Protein AF-A0A920VZM1-F1 (afdb_monomer_lite)

pLDDT: mean 82.59, std 10.88, range [58.06, 95.81]

Radius of gyration: 11.65 Å; chains: 1; bounding box: 30×15×27 Å

Structure (mmCIF, N/CA/C/O backbone):
data_AF-A0A920VZM1-F1
#
_entry.id   AF-A0A920VZM1-F1
#
loop_
_atom_site.group_PDB
_atom_site.id
_atom_site.type_symbol
_atom_site.label_atom_id
_atom_site.label_alt_id
_atom_site.label_comp_id
_atom_site.label_asym_id
_atom_site.label_entity_id
_atom_site.label_seq_id
_atom_site.pdbx_PDB_ins_code
_atom_site.Cartn_x
_atom_site.Cartn_y
_atom_site.Cartn_z
_atom_site.occupancy
_atom_site.B_iso_or_equiv
_atom_site.auth_seq_id
_atom_site.auth_comp_id
_atom_site.auth_asym_id
_atom_site.auth_atom_id
_atom_site.pdbx_PDB_model_num
ATOM 1 N N . MET A 1 1 ? -0.611 -5.586 10.501 1.00 63.75 1 MET A N 1
ATOM 2 C CA . MET A 1 1 ? -0.718 -6.387 9.264 1.00 63.75 1 MET A CA 1
ATOM 3 C C . MET A 1 1 ? 0.174 -5.752 8.208 1.00 63.75 1 MET A C 1
ATOM 5 O O . MET A 1 1 ? 0.215 -4.525 8.173 1.00 63.75 1 MET A O 1
ATOM 9 N N . GLU A 1 2 ? 0.887 -6.546 7.407 1.00 62.31 2 GLU A N 1
ATOM 10 C CA . GLU A 1 2 ? 1.610 -6.055 6.224 1.00 62.31 2 GLU A CA 1
ATOM 11 C C . GLU A 1 2 ? 0.776 -6.351 4.975 1.00 62.31 2 GLU A C 1
ATOM 13 O O . GLU A 1 2 ? 0.341 -7.484 4.777 1.00 62.31 2 GLU A O 1
ATOM 18 N N . ALA A 1 3 ? 0.526 -5.332 4.159 1.00 64.06 3 ALA A N 1
ATOM 19 C CA . ALA A 1 3 ? -0.132 -5.462 2.871 1.00 64.06 3 ALA A CA 1
ATOM 20 C C . ALA A 1 3 ? 0.866 -5.189 1.742 1.00 64.06 3 ALA A C 1
ATOM 22 O O . ALA A 1 3 ? 1.621 -4.216 1.781 1.00 64.06 3 ALA A O 1
ATOM 23 N N . ASN A 1 4 ? 0.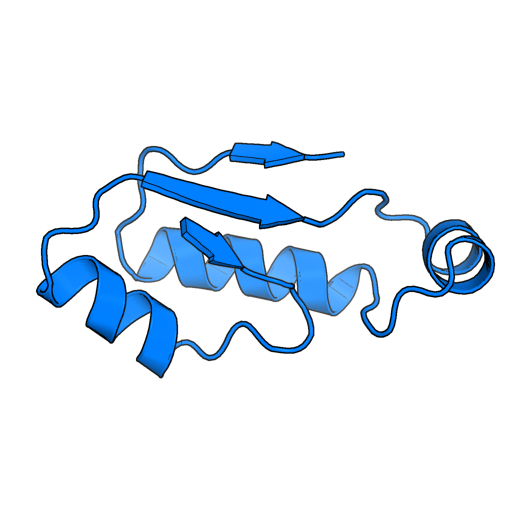853 -6.042 0.719 1.00 63.41 4 ASN A N 1
ATOM 24 C CA . ASN A 1 4 ? 1.627 -5.825 -0.498 1.00 63.41 4 ASN A CA 1
ATOM 25 C C . ASN A 1 4 ? 0.786 -5.007 -1.487 1.00 63.41 4 ASN A C 1
ATOM 27 O O . ASN A 1 4 ? -0.349 -5.420 -1.754 1.00 63.41 4 ASN A O 1
ATOM 31 N N . PRO A 1 5 ? 1.319 -3.910 -2.056 1.00 60.31 5 PRO A N 1
ATOM 32 C CA . PRO A 1 5 ? 0.572 -3.030 -2.955 1.00 60.31 5 PRO A CA 1
ATOM 33 C C . PRO A 1 5 ? -0.144 -3.749 -4.100 1.00 60.31 5 PRO A C 1
ATOM 35 O O . PRO A 1 5 ? -1.339 -3.553 -4.277 1.00 60.31 5 PRO A O 1
ATOM 38 N N . GLY A 1 6 ? 0.531 -4.678 -4.785 1.00 58.06 6 GLY A N 1
ATOM 39 C CA . GLY A 1 6 ? -0.046 -5.432 -5.912 1.00 58.06 6 GLY A CA 1
ATOM 40 C C . GLY A 1 6 ? -1.165 -6.421 -5.540 1.00 58.06 6 GLY A C 1
ATOM 41 O O . GLY A 1 6 ? -1.668 -7.142 -6.391 1.00 58.06 6 GLY A O 1
ATOM 42 N N . THR A 1 7 ? -1.545 -6.507 -4.261 1.00 62.22 7 THR A N 1
ATOM 43 C CA . THR A 1 7 ? -2.639 -7.366 -3.757 1.00 62.22 7 THR A CA 1
ATOM 44 C C . THR A 1 7 ? -3.582 -6.632 -2.796 1.00 62.22 7 THR A C 1
ATOM 46 O O . THR A 1 7 ? -4.420 -7.270 -2.142 1.00 62.22 7 THR A O 1
ATOM 49 N N . ALA A 1 8 ? -3.409 -5.312 -2.669 1.00 62.25 8 ALA A N 1
ATOM 50 C CA . ALA A 1 8 ? -4.162 -4.442 -1.779 1.00 62.25 8 ALA A CA 1
ATOM 51 C C . ALA A 1 8 ? -5.569 -4.209 -2.341 1.00 62.25 8 ALA A C 1
ATOM 53 O O . ALA A 1 8 ? -5.854 -3.187 -2.953 1.00 62.25 8 ALA A O 1
ATOM 54 N N . ASP A 1 9 ? -6.441 -5.191 -2.147 1.00 67.81 9 ASP A N 1
ATOM 55 C CA . ASP A 1 9 ? -7.845 -5.071 -2.513 1.00 67.81 9 ASP A CA 1
ATOM 56 C C . ASP A 1 9 ? -8.593 -4.260 -1.446 1.00 67.81 9 ASP A C 1
ATOM 58 O O . ASP A 1 9 ? -8.438 -4.516 -0.244 1.00 67.81 9 ASP A O 1
ATOM 62 N N . THR A 1 10 ? -9.413 -3.293 -1.861 1.00 66.62 10 THR A N 1
ATOM 63 C CA . THR A 1 10 ? -10.187 -2.422 -0.956 1.00 66.62 10 THR A CA 1
ATOM 64 C C . THR A 1 10 ? -11.034 -3.229 0.022 1.00 66.62 10 THR A C 1
ATOM 66 O O . THR A 1 10 ? -11.093 -2.907 1.211 1.00 66.62 10 THR A O 1
ATOM 69 N N . GLU A 1 11 ? -11.609 -4.335 -0.449 1.00 72.00 11 GLU A N 1
ATOM 70 C CA . GLU A 1 11 ? -12.418 -5.251 0.356 1.00 72.00 11 GLU A CA 1
ATOM 71 C C . GLU A 1 11 ? -11.619 -5.889 1.501 1.00 72.00 11 GLU A C 1
ATOM 73 O O . GLU A 1 11 ? -12.137 -6.062 2.605 1.00 72.00 11 GLU A O 1
ATOM 78 N N . ARG A 1 12 ? -10.329 -6.184 1.288 1.00 80.69 12 ARG A N 1
ATOM 79 C CA . ARG A 1 12 ? -9.465 -6.744 2.339 1.00 80.69 12 ARG A CA 1
ATOM 80 C C . ARG A 1 12 ? -9.156 -5.717 3.412 1.00 80.69 12 ARG A C 1
ATOM 82 O O . ARG A 1 12 ? -9.148 -6.059 4.591 1.00 80.69 12 ARG A O 1
ATOM 89 N N . PHE A 1 13 ? -8.899 -4.470 3.023 1.00 82.94 13 PHE A N 1
ATOM 90 C CA . PHE A 1 13 ? -8.611 -3.411 3.990 1.00 82.94 13 PHE A CA 1
ATOM 91 C C . PHE A 1 13 ? -9.846 -3.099 4.828 1.00 82.94 13 PHE A C 1
ATOM 93 O O . PHE A 1 13 ? -9.725 -3.025 6.050 1.00 82.94 13 PHE A O 1
ATOM 100 N N . ALA A 1 14 ? -11.022 -3.005 4.201 1.00 83.88 14 ALA A N 1
ATOM 101 C CA . ALA A 1 14 ? -12.288 -2.841 4.910 1.00 83.88 14 ALA A CA 1
ATOM 102 C C . ALA A 1 14 ? -12.524 -3.989 5.904 1.00 83.88 14 ALA A C 1
ATOM 104 O O . ALA A 1 14 ? -12.734 -3.740 7.087 1.00 83.88 14 ALA A O 1
ATOM 105 N N . ALA A 1 15 ? -12.350 -5.243 5.472 1.00 85.12 15 ALA A N 1
ATOM 106 C CA . ALA A 1 15 ? -12.501 -6.400 6.352 1.00 85.12 15 ALA A CA 1
ATOM 107 C C . ALA A 1 15 ? -11.517 -6.392 7.538 1.00 85.12 15 ALA A C 1
ATOM 109 O O . ALA A 1 15 ? -11.879 -6.778 8.649 1.00 85.12 15 ALA A O 1
ATOM 110 N N . TYR A 1 16 ? -10.272 -5.944 7.336 1.00 85.69 16 TYR A N 1
ATOM 111 C CA . TYR A 1 16 ? -9.313 -5.787 8.434 1.00 85.69 16 TYR A CA 1
ATOM 112 C C . TYR A 1 16 ? -9.742 -4.704 9.421 1.00 85.69 16 TYR A C 1
ATOM 114 O O . TYR A 1 16 ? -9.662 -4.923 10.631 1.00 85.69 16 TYR A O 1
ATOM 122 N N . HIS A 1 17 ? -10.195 -3.559 8.915 1.00 85.31 17 HIS A N 1
ATOM 123 C CA . HIS A 1 17 ? -10.683 -2.467 9.747 1.00 85.31 17 HIS A CA 1
ATOM 124 C C . HIS A 1 17 ? -11.909 -2.898 10.569 1.00 85.31 17 HIS A C 1
ATOM 126 O O . HIS A 1 17 ? -11.922 -2.726 11.788 1.00 85.31 17 HIS A O 1
ATOM 132 N N . ASP A 1 18 ? -12.877 -3.567 9.938 1.00 87.25 18 ASP A N 1
ATOM 133 C CA . ASP A 1 18 ? -14.081 -4.095 10.594 1.00 87.25 18 ASP A CA 1
ATOM 134 C C . ASP A 1 18 ? -13.760 -5.172 11.641 1.00 87.25 18 ASP A C 1
ATOM 136 O O . ASP A 1 18 ? -14.445 -5.289 12.657 1.00 87.25 18 ASP A O 1
ATOM 140 N N . ALA A 1 19 ? -12.672 -5.925 11.450 1.00 89.19 19 ALA A N 1
ATOM 141 C CA . ALA A 1 19 ? -12.152 -6.870 12.439 1.00 89.19 19 ALA A CA 1
ATOM 142 C C . ALA A 1 19 ? -11.434 -6.192 13.630 1.00 89.19 19 ALA A C 1
ATOM 144 O O . ALA A 1 19 ? -10.886 -6.882 14.492 1.00 89.19 19 ALA A O 1
ATOM 145 N N . GLY A 1 20 ? -11.410 -4.856 13.689 1.00 87.81 20 GLY A N 1
ATOM 146 C CA . GLY A 1 20 ? -10.773 -4.077 14.750 1.00 87.81 20 GLY A CA 1
ATOM 147 C C . GLY A 1 20 ? -9.261 -3.904 14.582 1.00 87.81 20 GLY A C 1
ATOM 148 O O . GLY A 1 20 ? -8.589 -3.450 15.513 1.00 87.81 20 GLY A O 1
ATOM 149 N N . ILE A 1 21 ? -8.698 -4.252 13.417 1.00 87.19 21 ILE A N 1
A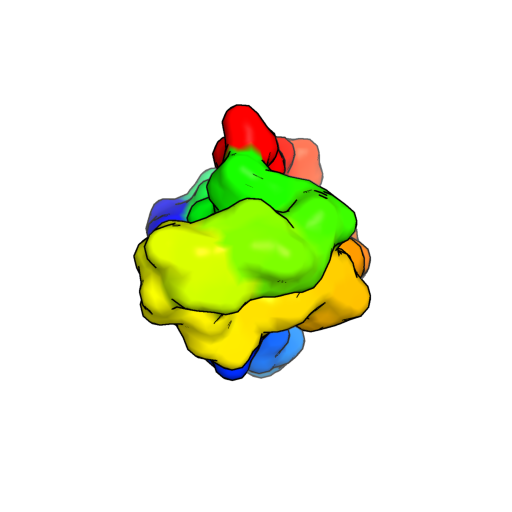TOM 150 C CA . ILE A 1 21 ? -7.297 -3.954 13.112 1.00 87.19 21 ILE A CA 1
ATOM 151 C C . ILE A 1 21 ? -7.183 -2.455 12.846 1.00 87.19 21 ILE A C 1
ATOM 153 O O . ILE A 1 21 ? -7.823 -1.901 11.966 1.00 87.19 21 ILE A O 1
ATOM 157 N N . ASN A 1 22 ? -6.300 -1.809 13.591 1.00 81.38 22 ASN A N 1
ATOM 158 C CA . ASN A 1 22 ? -6.128 -0.356 13.639 1.00 81.38 22 ASN A CA 1
ATOM 159 C C . ASN A 1 22 ? -4.705 0.090 13.250 1.00 81.38 22 ASN A C 1
ATOM 161 O O . ASN A 1 22 ? -4.380 1.277 13.284 1.00 81.38 22 ASN A O 1
ATOM 165 N N . ARG A 1 23 ? -3.843 -0.855 12.843 1.00 82.69 23 ARG A N 1
ATOM 166 C CA . ARG A 1 23 ? -2.513 -0.576 12.283 1.00 82.69 23 ARG A CA 1
ATOM 167 C C . ARG A 1 23 ? -2.258 -1.373 11.007 1.00 82.69 23 ARG A C 1
ATOM 169 O O . ARG A 1 23 ? -2.178 -2.607 11.031 1.00 82.69 23 ARG A O 1
ATOM 176 N N . LEU A 1 24 ? -2.002 -0.636 9.931 1.00 83.62 24 LEU A N 1
ATOM 177 C CA . LEU A 1 24 ? -1.620 -1.160 8.627 1.00 83.62 24 LEU A CA 1
ATOM 178 C C . LEU A 1 24 ? -0.201 -0.703 8.258 1.00 83.62 24 LEU A C 1
ATOM 180 O O . LEU A 1 24 ? 0.189 0.442 8.494 1.00 83.62 24 LEU A O 1
ATOM 184 N N . SER A 1 25 ? 0.567 -1.608 7.666 1.00 84.56 25 SER A N 1
ATOM 185 C CA . SER A 1 25 ? 1.860 -1.332 7.044 1.00 84.56 25 SER A CA 1
ATOM 186 C C . SER A 1 25 ? 1.815 -1.816 5.601 1.00 84.56 25 SER A C 1
ATOM 188 O O . SER A 1 25 ? 1.265 -2.881 5.345 1.00 84.56 25 SER A O 1
ATOM 190 N N . ILE A 1 26 ? 2.367 -1.044 4.668 1.00 84.31 26 ILE A N 1
ATOM 191 C CA . ILE A 1 26 ? 2.366 -1.366 3.236 1.00 84.31 26 ILE A CA 1
ATOM 192 C C . ILE A 1 26 ? 3.823 -1.377 2.790 1.00 84.31 26 ILE A C 1
ATOM 194 O O . ILE A 1 26 ? 4.547 -0.389 2.960 1.00 84.31 26 ILE A O 1
ATOM 198 N N . GLY A 1 27 ? 4.252 -2.521 2.266 1.00 87.25 27 GLY A N 1
ATOM 199 C CA . GLY A 1 27 ? 5.624 -2.755 1.833 1.00 87.25 27 GLY A CA 1
ATOM 200 C C . GLY A 1 27 ? 5.871 -2.201 0.434 1.00 87.25 27 GLY A C 1
ATOM 201 O O . GLY A 1 27 ? 5.817 -2.956 -0.533 1.00 87.25 27 GLY A O 1
ATOM 202 N N . ILE A 1 28 ? 6.156 -0.900 0.331 1.00 88.44 28 ILE A N 1
ATOM 203 C CA . ILE A 1 28 ? 6.382 -0.215 -0.953 1.00 88.44 28 ILE A CA 1
ATOM 204 C C . ILE A 1 28 ? 7.833 -0.375 -1.430 1.00 88.44 28 ILE A C 1
ATOM 206 O O . ILE A 1 28 ? 8.044 -0.722 -2.584 1.00 88.44 28 ILE A O 1
ATOM 210 N N . GLN A 1 29 ? 8.812 -0.149 -0.543 1.00 89.31 29 GLN A N 1
ATOM 211 C CA . GLN A 1 29 ? 10.279 -0.135 -0.753 1.00 89.31 29 GLN A CA 1
ATOM 212 C C . GLN A 1 29 ? 10.850 0.841 -1.796 1.00 89.31 29 GLN A C 1
ATOM 214 O O . GLN A 1 29 ? 12.043 1.127 -1.767 1.00 89.31 29 GLN A O 1
ATOM 219 N N . SER A 1 30 ? 10.072 1.302 -2.772 1.00 91.06 30 SER A N 1
ATOM 220 C CA . SER A 1 30 ? 10.479 2.361 -3.696 1.00 91.06 30 SER A CA 1
ATOM 221 C C . SER A 1 30 ? 9.278 2.918 -4.453 1.00 91.06 30 SER A C 1
ATOM 223 O O . SER A 1 30 ? 8.285 2.223 -4.647 1.00 91.06 30 SER A O 1
ATOM 225 N N . PHE A 1 31 ? 9.404 4.153 -4.931 1.00 92.12 31 PHE A N 1
ATOM 226 C CA . PHE A 1 31 ? 8.517 4.725 -5.948 1.00 92.12 31 PHE A CA 1
ATOM 227 C C . PHE A 1 31 ? 9.198 4.808 -7.331 1.00 92.12 31 PHE A C 1
ATOM 229 O O . PHE A 1 31 ? 8.644 5.413 -8.240 1.00 92.12 31 PHE A O 1
ATOM 236 N N . ASP A 1 32 ? 10.399 4.236 -7.502 1.00 94.38 32 ASP A N 1
ATOM 237 C CA . ASP A 1 32 ? 11.030 4.064 -8.820 1.00 94.38 32 ASP A CA 1
ATOM 238 C C . ASP A 1 32 ? 10.770 2.639 -9.317 1.00 94.38 32 ASP A C 1
ATOM 240 O O . ASP A 1 32 ? 11.305 1.673 -8.766 1.00 94.38 32 ASP A O 1
ATOM 244 N N . ASP A 1 33 ? 9.983 2.511 -10.383 1.00 94.25 33 ASP A N 1
ATOM 245 C CA . ASP A 1 33 ? 9.619 1.216 -10.965 1.00 94.25 33 ASP A CA 1
ATOM 246 C C . ASP A 1 33 ? 10.839 0.386 -11.388 1.00 94.25 33 ASP A C 1
ATOM 248 O O . ASP A 1 33 ? 10.817 -0.839 -11.298 1.00 94.25 33 ASP A O 1
ATOM 252 N N . ARG A 1 34 ? 11.951 1.022 -11.778 1.00 95.81 34 ARG A N 1
ATOM 253 C CA . ARG A 1 34 ? 13.187 0.302 -12.128 1.00 95.81 34 ARG A CA 1
ATOM 254 C C . ARG A 1 34 ? 13.857 -0.286 -10.892 1.00 95.81 34 ARG A C 1
ATOM 256 O O . ARG A 1 34 ? 14.462 -1.355 -10.966 1.00 95.81 34 ARG A O 1
ATOM 263 N N . CYS A 1 35 ? 13.773 0.406 -9.756 1.00 95.19 35 CYS A N 1
ATOM 264 C CA . CYS A 1 35 ? 14.230 -0.136 -8.479 1.00 95.19 35 CYS A CA 1
ATOM 265 C C . CYS A 1 35 ? 13.338 -1.297 -8.043 1.00 95.19 35 CYS A C 1
ATOM 267 O O . CYS A 1 35 ? 13.865 -2.318 -7.611 1.00 95.19 35 CYS A O 1
ATOM 269 N N . LEU A 1 36 ? 12.018 -1.166 -8.189 1.00 92.50 36 LEU A N 1
ATOM 270 C CA . LEU A 1 36 ? 11.061 -2.226 -7.861 1.00 92.50 36 LEU A CA 1
ATOM 271 C C . LEU A 1 36 ? 11.309 -3.489 -8.692 1.00 92.50 36 LEU A C 1
ATOM 273 O O . LEU A 1 36 ? 11.459 -4.568 -8.117 1.00 92.50 36 LEU A O 1
ATOM 277 N N . ASP A 1 37 ? 11.472 -3.342 -10.007 1.00 93.38 37 ASP A N 1
ATOM 278 C CA . ASP A 1 37 ? 11.810 -4.441 -10.916 1.00 93.38 37 ASP A CA 1
ATOM 279 C C . ASP A 1 37 ? 13.131 -5.116 -10.513 1.00 93.38 37 ASP A C 1
ATOM 281 O O . ASP A 1 37 ? 13.207 -6.333 -10.336 1.00 93.38 37 ASP A O 1
ATOM 285 N N . ARG A 1 38 ? 14.169 -4.320 -10.219 1.00 95.56 38 ARG A N 1
ATOM 286 C CA . ARG A 1 38 ? 15.465 -4.848 -9.767 1.00 95.56 38 ARG A CA 1
ATOM 287 C C . ARG A 1 38 ? 15.403 -5.541 -8.403 1.00 95.56 38 ARG A C 1
ATOM 289 O O . ARG A 1 38 ? 16.205 -6.437 -8.144 1.00 95.56 38 ARG A O 1
ATOM 296 N N . LEU A 1 39 ? 14.477 -5.138 -7.537 1.00 93.00 39 LEU A N 1
ATOM 297 C CA . LEU A 1 39 ? 14.192 -5.785 -6.254 1.00 93.00 39 LEU A CA 1
ATOM 298 C C . LEU A 1 39 ? 13.277 -7.015 -6.400 1.00 93.00 39 LEU A C 1
ATOM 300 O O . LEU A 1 39 ? 12.974 -7.658 -5.394 1.00 93.00 39 LEU A O 1
ATOM 304 N N . GLY A 1 40 ? 12.844 -7.352 -7.621 1.00 92.25 40 GLY A N 1
ATOM 305 C CA . GLY A 1 40 ? 11.950 -8.474 -7.903 1.00 92.25 40 GLY A CA 1
ATOM 306 C C . GLY A 1 40 ? 10.531 -8.251 -7.386 1.00 92.25 40 GLY A C 1
ATOM 307 O O . GLY A 1 40 ? 9.838 -9.212 -7.044 1.00 92.25 40 GLY A O 1
ATOM 308 N N . ARG A 1 41 ? 10.109 -6.989 -7.252 1.00 90.75 41 ARG A N 1
ATOM 309 C CA . ARG A 1 41 ? 8.758 -6.655 -6.809 1.00 90.75 41 ARG A CA 1
ATOM 310 C C . ARG A 1 41 ? 7.781 -6.790 -7.962 1.00 90.75 41 ARG A C 1
ATOM 312 O O . ARG A 1 41 ? 8.062 -6.412 -9.089 1.00 90.75 41 ARG A O 1
ATOM 319 N N . ILE A 1 42 ? 6.624 -7.357 -7.636 1.00 88.62 42 ILE A N 1
ATOM 320 C CA . ILE A 1 42 ? 5.537 -7.609 -8.586 1.00 88.62 42 ILE A CA 1
ATOM 321 C C . ILE A 1 42 ? 4.589 -6.416 -8.722 1.00 88.62 42 ILE A C 1
ATOM 323 O O . ILE A 1 42 ? 3.647 -6.499 -9.499 1.00 88.62 42 ILE A O 1
ATOM 327 N N . HIS A 1 43 ? 4.809 -5.356 -7.935 1.00 89.00 43 HIS A N 1
ATOM 328 C CA . HIS A 1 43 ? 4.013 -4.136 -7.954 1.00 89.00 43 HIS A CA 1
ATOM 329 C C . HIS A 1 43 ? 4.812 -2.951 -8.489 1.00 89.00 43 HIS A C 1
ATOM 331 O O . HIS A 1 43 ? 6.040 -2.934 -8.378 1.00 89.00 43 HIS A O 1
ATOM 337 N N . ASN A 1 44 ? 4.112 -1.942 -9.000 1.00 92.19 44 ASN A N 1
ATOM 338 C CA . ASN A 1 44 ? 4.689 -0.667 -9.424 1.00 92.19 44 ASN A CA 1
ATOM 339 C C . ASN A 1 44 ? 4.337 0.490 -8.466 1.00 92.19 44 ASN A C 1
ATOM 341 O O . ASN A 1 44 ? 3.620 0.334 -7.470 1.00 92.19 44 ASN A O 1
ATOM 345 N N . SER A 1 45 ? 4.888 1.666 -8.753 1.00 93.38 45 SER A N 1
ATOM 346 C CA . SER A 1 45 ? 4.668 2.887 -7.978 1.00 93.38 45 SER A CA 1
ATOM 347 C C . SER A 1 45 ? 3.203 3.344 -7.959 1.00 93.38 45 SER A C 1
ATOM 349 O O . SER A 1 45 ? 2.724 3.769 -6.904 1.00 93.38 45 SER A O 1
ATOM 351 N N . ASP A 1 46 ? 2.462 3.194 -9.058 1.00 92.44 46 ASP A N 1
ATOM 352 C CA . ASP A 1 46 ? 1.037 3.546 -9.133 1.00 92.44 46 ASP A CA 1
ATOM 353 C C . ASP A 1 46 ? 0.175 2.659 -8.219 1.00 92.44 46 ASP A C 1
ATOM 355 O O . ASP A 1 46 ? -0.692 3.153 -7.494 1.00 92.44 46 ASP A O 1
ATOM 359 N N . GLU A 1 47 ? 0.447 1.355 -8.175 1.00 90.69 47 GLU A N 1
ATOM 360 C CA . GLU A 1 47 ? -0.220 0.414 -7.266 1.00 90.69 47 GLU A CA 1
ATOM 361 C C . GLU A 1 47 ? 0.107 0.722 -5.800 1.00 90.69 47 GLU A C 1
ATOM 363 O O . GLU A 1 47 ? -0.766 0.641 -4.933 1.00 90.69 47 GLU A O 1
ATOM 368 N N . ALA A 1 48 ? 1.341 1.143 -5.504 1.00 89.56 48 ALA A N 1
ATOM 369 C CA . ALA A 1 48 ? 1.716 1.627 -4.177 1.00 89.56 48 ALA A CA 1
ATOM 370 C C . ALA A 1 48 ? 0.926 2.876 -3.766 1.00 89.56 48 ALA A C 1
ATOM 372 O O . ALA A 1 48 ? 0.437 2.944 -2.635 1.00 89.56 48 ALA A O 1
ATOM 373 N N . LEU A 1 49 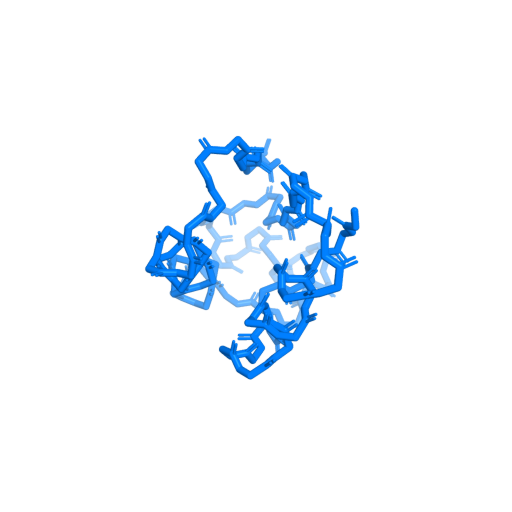? 0.753 3.839 -4.673 1.00 90.44 49 LEU A N 1
ATOM 374 C CA . LEU A 1 49 ? -0.056 5.033 -4.424 1.00 90.44 49 LEU A CA 1
ATOM 375 C C . LEU A 1 49 ? -1.538 4.689 -4.231 1.00 90.44 49 LEU A C 1
ATOM 377 O O . LEU A 1 49 ? -2.165 5.196 -3.300 1.00 90.44 49 LEU A O 1
ATOM 381 N N . SER A 1 50 ? -2.077 3.787 -5.053 1.00 90.19 50 SER A N 1
ATOM 382 C CA . SER A 1 50 ? -3.454 3.307 -4.926 1.00 90.19 50 SER A CA 1
ATOM 383 C C . SER A 1 50 ? -3.695 2.635 -3.571 1.00 90.19 50 SER A C 1
ATOM 385 O O . SER A 1 50 ? -4.637 2.988 -2.861 1.00 90.19 50 SER A O 1
ATOM 387 N N . ALA A 1 51 ? -2.792 1.751 -3.139 1.00 87.44 51 ALA A N 1
ATOM 388 C CA . ALA A 1 51 ? -2.892 1.082 -1.845 1.00 87.44 51 ALA A CA 1
ATOM 389 C C . ALA A 1 51 ? -2.871 2.074 -0.664 1.00 87.44 51 ALA A C 1
ATOM 391 O O . ALA A 1 51 ? -3.600 1.890 0.314 1.00 87.44 51 ALA A O 1
ATOM 392 N N . ILE A 1 52 ? -2.072 3.146 -0.752 1.00 87.75 52 ILE A N 1
ATOM 393 C CA . ILE A 1 52 ? -2.067 4.226 0.248 1.00 8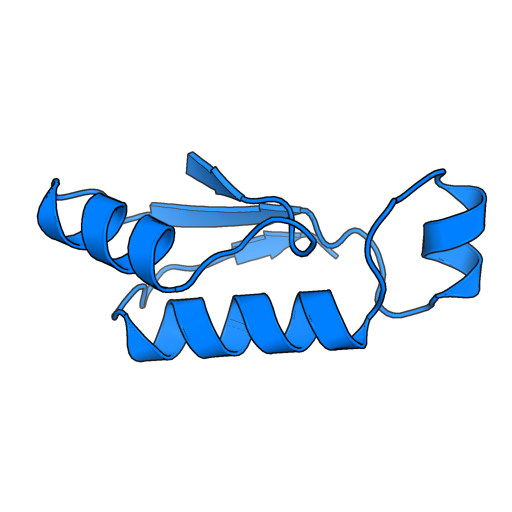7.75 52 ILE A CA 1
ATOM 394 C C . ILE A 1 52 ? -3.424 4.937 0.289 1.00 87.75 52 ILE A C 1
ATOM 396 O O . ILE A 1 52 ? -3.939 5.214 1.373 1.00 87.75 52 ILE A O 1
ATOM 400 N N . GLU A 1 53 ? -3.992 5.256 -0.872 1.00 88.88 53 GLU A N 1
ATOM 401 C CA . GLU A 1 53 ? -5.262 5.977 -0.961 1.00 88.88 53 GLU A CA 1
ATOM 402 C C . GLU A 1 53 ? -6.426 5.141 -0.418 1.00 88.88 53 GLU A C 1
ATOM 404 O O . GLU A 1 53 ? -7.202 5.616 0.410 1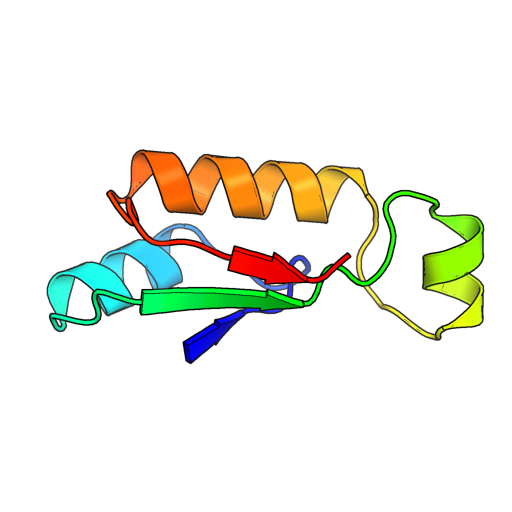.00 88.88 53 GLU A O 1
ATOM 409 N N . ILE A 1 54 ? -6.480 3.859 -0.775 1.00 88.25 54 ILE A N 1
ATOM 410 C CA . ILE A 1 54 ? -7.470 2.915 -0.248 1.00 88.25 54 ILE A CA 1
ATOM 411 C C . ILE A 1 54 ? -7.364 2.813 1.280 1.00 88.25 54 ILE A C 1
ATOM 413 O O . ILE A 1 54 ? -8.376 2.870 1.978 1.00 88.25 54 ILE A O 1
ATOM 417 N N . ALA A 1 55 ? -6.148 2.698 1.826 1.00 87.00 55 ALA A N 1
ATOM 418 C CA . ALA A 1 55 ? -5.946 2.629 3.273 1.00 87.00 55 ALA A CA 1
ATOM 419 C C . ALA A 1 55 ? -6.510 3.862 3.998 1.00 87.00 55 ALA A C 1
ATOM 421 O O . ALA A 1 55 ? -7.144 3.723 5.047 1.00 87.00 55 ALA A O 1
ATOM 422 N N . LYS A 1 56 ? -6.328 5.058 3.424 1.00 86.94 56 LYS A N 1
ATOM 423 C CA . LYS A 1 56 ? -6.904 6.298 3.961 1.00 86.94 56 LYS A CA 1
ATOM 424 C C . LYS A 1 56 ? -8.428 6.286 3.905 1.00 86.94 56 LYS A C 1
ATOM 426 O O . LYS A 1 56 ? -9.061 6.615 4.902 1.00 86.94 56 LYS A O 1
ATOM 431 N N . GLN A 1 57 ? -9.007 5.884 2.774 1.00 88.06 57 GLN A N 1
ATOM 432 C CA . GLN A 1 57 ? -10.461 5.847 2.581 1.00 88.06 57 GLN A CA 1
ATOM 433 C C . GLN A 1 57 ? -11.162 4.878 3.537 1.00 88.06 57 GLN A C 1
ATOM 435 O O . GLN A 1 57 ? -12.258 5.164 4.007 1.00 88.06 57 GLN A O 1
ATOM 440 N N . VAL A 1 58 ? -10.513 3.758 3.863 1.00 86.88 58 VAL A N 1
ATOM 441 C CA . VAL A 1 58 ? -11.026 2.758 4.811 1.00 86.88 58 VAL A CA 1
ATOM 442 C C . VAL A 1 58 ? -10.939 3.222 6.275 1.00 86.88 58 VAL A C 1
ATOM 444 O O . VAL A 1 58 ? -11.592 2.646 7.138 1.00 86.88 58 VAL A O 1
ATOM 447 N N . GLY A 1 59 ? -10.176 4.277 6.576 1.00 87.06 59 GLY A N 1
ATOM 448 C CA . GLY A 1 59 ? -10.044 4.812 7.936 1.00 87.06 59 GLY A CA 1
ATOM 449 C C . GLY A 1 59 ? -8.793 4.347 8.686 1.00 87.06 59 GLY A C 1
ATOM 450 O O . GLY A 1 59 ? -8.702 4.515 9.902 1.00 87.06 59 GLY A O 1
ATOM 451 N N . PHE A 1 60 ? -7.780 3.805 7.997 1.00 85.69 60 PHE A N 1
ATOM 452 C CA . PHE A 1 60 ? -6.473 3.571 8.618 1.00 85.69 60 PHE A CA 1
ATOM 453 C C . PHE A 1 60 ? -5.708 4.892 8.793 1.00 85.69 60 PHE A C 1
ATOM 455 O O . PHE A 1 60 ? -4.819 5.229 8.014 1.00 85.69 60 PHE A O 1
ATOM 462 N N . GLU A 1 61 ? -6.014 5.625 9.864 1.00 73.25 61 GLU A N 1
ATOM 463 C CA . GLU A 1 61 ? -5.350 6.897 10.200 1.00 73.25 61 GLU A CA 1
ATOM 464 C C . GLU A 1 61 ? -3.873 6.722 10.598 1.00 73.25 61 GLU A C 1
ATOM 466 O O . GLU A 1 61 ? -3.062 7.635 10.451 1.00 73.25 61 GLU A O 1
ATOM 471 N N . ASN A 1 62 ? -3.498 5.535 11.091 1.00 69.25 62 ASN A N 1
ATOM 472 C CA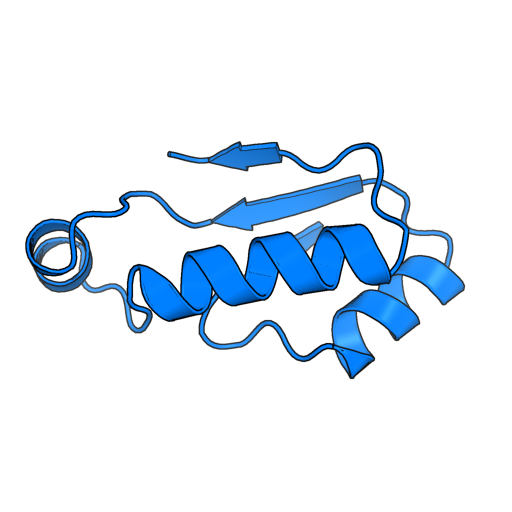 . ASN A 1 62 ? -2.156 5.231 11.596 1.00 69.25 62 ASN A CA 1
ATOM 473 C C . ASN A 1 62 ? -1.412 4.243 10.678 1.00 69.25 62 ASN A C 1
ATOM 475 O O . ASN A 1 62 ? -0.949 3.176 11.103 1.00 69.25 62 ASN A O 1
ATOM 479 N N . PHE A 1 63 ? -1.344 4.594 9.394 1.00 72.50 63 PHE A N 1
ATOM 480 C CA . PHE A 1 63 ? -0.661 3.836 8.350 1.00 72.50 63 PHE A CA 1
ATOM 481 C C . PHE A 1 63 ? 0.813 4.271 8.197 1.00 72.50 63 PHE A C 1
ATOM 483 O O . PHE A 1 63 ? 1.129 5.460 8.242 1.00 72.50 63 PHE A O 1
ATOM 490 N N . LYS A 1 64 ? 1.730 3.307 8.004 1.00 73.12 64 LYS A N 1
ATOM 491 C CA . LYS A 1 64 ? 3.157 3.571 7.737 1.00 73.12 64 LYS A CA 1
ATOM 492 C C . LYS A 1 64 ? 3.581 3.047 6.357 1.00 73.12 64 LYS A C 1
ATOM 494 O O . LYS A 1 64 ? 3.657 1.822 6.201 1.00 73.12 64 LYS A O 1
ATOM 499 N N . PRO A 1 65 ? 3.907 3.931 5.396 1.00 64.69 65 PRO A N 1
ATOM 500 C CA . PRO A 1 65 ? 4.594 3.527 4.179 1.00 64.69 65 PRO A CA 1
ATOM 501 C C . PRO A 1 65 ? 6.063 3.255 4.508 1.00 64.69 65 PRO A C 1
ATOM 503 O O . PRO A 1 65 ? 6.753 4.118 5.051 1.00 64.69 65 PRO A O 1
ATOM 506 N N . PHE A 1 66 ? 6.534 2.047 4.206 1.00 69.81 66 PHE A N 1
ATOM 507 C CA . PHE A 1 66 ? 7.964 1.750 4.222 1.00 69.81 66 PHE A CA 1
ATOM 508 C C . PHE A 1 66 ? 8.522 2.038 2.831 1.00 69.81 66 PHE A C 1
ATOM 510 O O . PHE A 1 66 ? 8.236 1.295 1.888 1.00 69.81 66 PHE A O 1
ATOM 517 N N . THR A 1 67 ? 9.259 3.141 2.720 1.00 60.84 67 THR A N 1
ATOM 518 C CA . THR A 1 67 ? 10.025 3.547 1.533 1.00 60.84 67 THR A CA 1
ATOM 519 C C . THR A 1 67 ? 11.477 3.160 1.687 1.00 60.84 67 THR A C 1
ATOM 521 O O . THR A 1 67 ? 12.019 3.428 2.785 1.00 60.84 67 THR A O 1
#

Secondary structure (DSSP, 8-state):
-EE-GGG--HHHHHHHHHTT----EEE---S-HHHHHHTT-S--HHHHHHHHHHHHHHT-TT-EEE-

Foldseek 3Di:
DEDELVRLDLVVLLVCVVVVNQEYEYAPQDQDQVVCVVVVHPDHNVSVVVSVVSNVVSPNPHYDYDD

Sequence (67 aa):
MEANPGTADTERFAAYHDAGINRLSIGIQSFDDRCLDRLGRIHNSDEALSAIEIAKQVGFENFKPFT